Protein AF-A0A504KSY9-F1 (afdb_monomer)

Secondary structure (DSSP, 8-state):
-HHHHHHHHHHTT--S--HHHHHHHHHTHHHHHHHHHHHTT-TT--HHHHHHHHHHHHHHHHSS-GGGGG------------

Sequence (82 aa):
MASAFAALRTRLGWNADSEARSEVISHFGPVALAMFRDSSGDQSANTHAALADFEHWYSETRGSPFWTLFDQQMPDTPVVDF

Radius of gyration: 16.21 Å; Cα contacts (8 Å, |Δi|>4): 44; chains: 1; bounding box: 59×21×32 Å

Mean predicted aligned error: 8.6 Å

Structure (mmCIF, N/CA/C/O backbone):
data_AF-A0A504KSY9-F1
#
_entry.id   AF-A0A504KSY9-F1
#
loop_
_atom_site.group_PDB
_atom_site.id
_atom_site.type_symbol
_atom_site.label_atom_id
_atom_site.label_alt_id
_atom_site.label_comp_id
_atom_site.label_asym_id
_atom_site.label_entity_id
_atom_site.label_seq_id
_atom_site.pdbx_PDB_ins_code
_atom_site.Cartn_x
_atom_site.Cartn_y
_atom_site.Cartn_z
_atom_site.occupancy
_atom_site.B_iso_or_equiv
_atom_site.auth_seq_id
_atom_site.auth_comp_id
_atom_site.auth_asym_id
_atom_site.auth_atom_id
_atom_site.pdbx_PDB_model_num
ATOM 1 N N . MET A 1 1 ? 6.553 10.729 -7.556 1.00 55.59 1 MET A N 1
ATOM 2 C CA . MET A 1 1 ? 6.043 9.797 -6.523 1.00 55.59 1 MET A CA 1
ATOM 3 C C . MET A 1 1 ? 4.752 10.257 -5.841 1.00 55.59 1 MET A C 1
ATOM 5 O O . MET A 1 1 ? 3.964 9.394 -5.483 1.00 55.59 1 MET A O 1
ATOM 9 N N . ALA A 1 2 ? 4.458 11.563 -5.728 1.00 62.94 2 ALA A N 1
ATOM 10 C CA . ALA A 1 2 ? 3.196 12.047 -5.137 1.00 62.94 2 ALA A CA 1
ATOM 11 C C . ALA A 1 2 ? 1.920 11.459 -5.787 1.00 62.94 2 ALA A C 1
ATOM 13 O O . ALA A 1 2 ? 0.975 11.116 -5.082 1.00 62.94 2 ALA A O 1
ATOM 14 N N . SER A 1 3 ? 1.914 11.263 -7.110 1.00 70.75 3 SER A N 1
ATOM 15 C CA . SER A 1 3 ? 0.755 10.740 -7.849 1.00 70.75 3 SER A CA 1
ATOM 16 C C . SER A 1 3 ? 0.428 9.274 -7.530 1.00 70.75 3 SER A C 1
ATOM 18 O O . SER A 1 3 ? -0.743 8.913 -7.460 1.00 70.75 3 SER A O 1
ATOM 20 N N . ALA A 1 4 ? 1.443 8.435 -7.287 1.00 71.12 4 ALA A N 1
ATOM 21 C CA . ALA A 1 4 ? 1.246 7.024 -6.938 1.00 71.12 4 ALA A CA 1
ATOM 22 C C . ALA A 1 4 ? 0.611 6.878 -5.546 1.00 71.12 4 ALA A C 1
ATOM 24 O O . ALA A 1 4 ? -0.341 6.123 -5.363 1.00 71.12 4 ALA A O 1
ATOM 25 N N . PHE A 1 5 ? 1.071 7.676 -4.580 1.00 73.81 5 PHE A N 1
ATOM 26 C CA . PHE A 1 5 ? 0.495 7.703 -3.236 1.00 73.81 5 PHE A CA 1
ATOM 27 C C . PHE A 1 5 ? -0.921 8.288 -3.205 1.00 73.81 5 PHE A C 1
ATOM 29 O O . PHE A 1 5 ? -1.762 7.813 -2.445 1.00 73.81 5 PHE A O 1
ATOM 36 N N . ALA A 1 6 ? -1.212 9.290 -4.039 1.00 76.94 6 ALA A N 1
ATOM 37 C CA . ALA A 1 6 ? -2.564 9.828 -4.185 1.00 76.94 6 ALA A CA 1
ATOM 38 C C . ALA A 1 6 ? -3.539 8.785 -4.765 1.00 76.94 6 ALA A C 1
ATOM 40 O O . ALA A 1 6 ? -4.651 8.626 -4.257 1.00 76.94 6 ALA A O 1
ATOM 41 N N . ALA A 1 7 ? -3.105 8.025 -5.777 1.00 77.06 7 ALA A N 1
ATOM 42 C CA . ALA A 1 7 ? -3.898 6.939 -6.350 1.00 77.06 7 ALA A CA 1
ATOM 43 C C . ALA A 1 7 ? -4.173 5.822 -5.327 1.00 77.06 7 ALA A C 1
ATOM 45 O O . ALA A 1 7 ? -5.303 5.340 -5.239 1.00 77.06 7 ALA A O 1
ATOM 46 N N . LEU A 1 8 ? -3.176 5.456 -4.510 1.00 79.12 8 LEU A N 1
ATOM 47 C CA . LEU A 1 8 ? -3.334 4.452 -3.454 1.00 79.12 8 LEU A CA 1
ATOM 48 C C . LEU A 1 8 ? -4.323 4.904 -2.369 1.00 79.12 8 LEU A C 1
ATOM 50 O O . LEU A 1 8 ? -5.244 4.158 -2.048 1.00 79.12 8 LEU A O 1
ATOM 54 N N . ARG A 1 9 ? -4.201 6.142 -1.861 1.00 79.25 9 ARG A N 1
ATOM 55 C CA . ARG A 1 9 ? -5.166 6.715 -0.899 1.00 79.25 9 ARG A CA 1
ATOM 56 C C . ARG A 1 9 ? -6.594 6.671 -1.428 1.00 79.25 9 ARG A C 1
ATOM 58 O O . ARG A 1 9 ? -7.500 6.260 -0.709 1.00 79.25 9 ARG A O 1
ATOM 65 N N . THR A 1 10 ? -6.768 7.060 -2.691 1.00 80.06 10 THR A N 1
ATOM 66 C CA . THR A 1 10 ? -8.077 7.086 -3.354 1.00 80.06 10 THR A CA 1
ATOM 67 C C . THR A 1 10 ? -8.684 5.687 -3.423 1.00 80.06 10 THR A C 1
ATOM 69 O O . THR A 1 10 ? -9.843 5.511 -3.061 1.00 80.06 10 THR A O 1
ATOM 72 N N . ARG A 1 11 ? -7.903 4.671 -3.824 1.00 78.06 11 ARG A N 1
ATOM 73 C CA . ARG A 1 11 ? -8.388 3.281 -3.884 1.00 78.06 11 ARG A CA 1
ATOM 74 C C . ARG A 1 11 ? -8.764 2.711 -2.520 1.00 78.06 11 ARG A C 1
ATOM 76 O O . ARG A 1 11 ? -9.709 1.940 -2.438 1.00 78.06 11 ARG A O 1
ATOM 83 N N . LEU A 1 12 ? -8.047 3.097 -1.469 1.00 78.38 12 LEU A N 1
ATOM 84 C CA . LEU A 1 12 ? -8.313 2.644 -0.102 1.00 78.38 12 LEU A CA 1
ATOM 85 C C . LEU A 1 12 ? -9.428 3.447 0.596 1.00 78.38 12 LEU A C 1
ATOM 87 O O . LEU A 1 12 ? -9.753 3.171 1.749 1.00 78.38 12 LEU A O 1
ATOM 91 N N . GLY A 1 13 ? -9.999 4.468 -0.057 1.00 78.12 13 GLY A N 1
ATOM 92 C CA . GLY A 1 13 ? -10.984 5.366 0.559 1.00 78.12 13 GLY A CA 1
ATOM 93 C C . GLY A 1 13 ? -10.410 6.216 1.701 1.00 78.12 13 GLY A C 1
ATOM 94 O O . GLY A 1 13 ? -11.146 6.726 2.548 1.00 78.12 13 GLY A O 1
ATOM 95 N N . TRP A 1 14 ? -9.085 6.367 1.764 1.00 81.75 14 TRP A N 1
ATOM 96 C CA . TRP A 1 14 ? -8.380 7.075 2.831 1.00 81.75 14 TRP A CA 1
ATOM 97 C C . TRP A 1 14 ? -8.324 8.577 2.542 1.00 81.75 14 TRP A C 1
ATOM 99 O O . TRP A 1 14 ? -7.279 9.126 2.202 1.00 81.75 14 TRP A O 1
ATOM 109 N N . ASN A 1 15 ? -9.475 9.237 2.689 1.00 69.25 15 ASN A N 1
ATOM 110 C CA . ASN A 1 15 ? -9.637 10.674 2.426 1.00 69.25 15 ASN A CA 1
ATOM 111 C C . ASN A 1 15 ? -9.199 11.579 3.592 1.00 69.25 15 ASN A C 1
ATOM 113 O O . ASN A 1 15 ? -9.070 12.785 3.409 1.00 69.25 15 ASN A O 1
ATOM 117 N N . ALA A 1 16 ? -8.984 11.012 4.783 1.00 68.44 16 ALA A N 1
ATOM 118 C CA . ALA A 1 16 ? -8.507 11.734 5.961 1.00 68.44 16 ALA A CA 1
ATOM 119 C C . ALA A 1 16 ? -7.139 11.204 6.398 1.00 68.44 16 ALA A C 1
ATOM 121 O O . ALA A 1 16 ? -6.951 9.982 6.507 1.00 68.44 16 ALA A O 1
ATOM 122 N N . ASP A 1 17 ? -6.215 12.123 6.680 1.00 64.94 17 ASP A N 1
ATOM 123 C CA . ASP A 1 17 ? -4.889 11.794 7.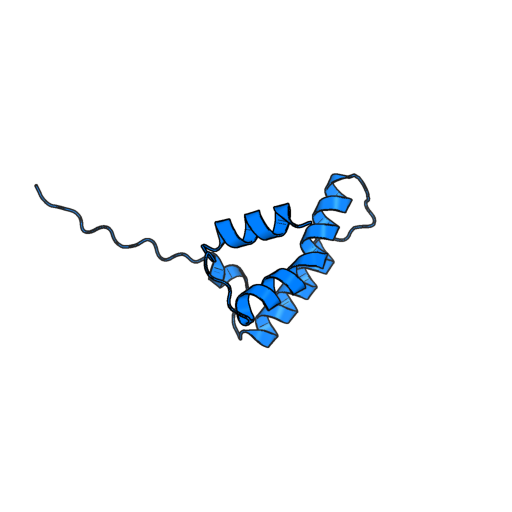187 1.00 64.94 17 ASP A CA 1
ATOM 124 C C . ASP A 1 17 ? -4.990 11.213 8.602 1.00 64.94 17 ASP A C 1
ATOM 126 O O . ASP A 1 17 ? -5.564 11.795 9.520 1.00 64.94 17 ASP A O 1
ATOM 130 N N . SER A 1 18 ? -4.429 10.019 8.759 1.00 81.00 18 SER A N 1
ATOM 131 C CA . SER A 1 18 ? -4.187 9.361 10.039 1.00 81.00 18 SER A CA 1
ATOM 132 C C . SER A 1 18 ? -2.721 8.967 10.046 1.00 81.00 18 SER A C 1
ATOM 134 O O . SER A 1 18 ? -2.203 8.527 9.018 1.00 81.00 18 SER A O 1
ATOM 136 N N . GLU A 1 19 ? -2.056 9.099 11.189 1.00 81.94 19 GLU A N 1
ATOM 137 C CA . GLU A 1 19 ? -0.644 8.738 11.342 1.00 81.94 19 GLU A CA 1
ATOM 138 C C . GLU A 1 19 ? -0.378 7.296 10.881 1.00 81.94 19 GLU A C 1
ATOM 140 O O . GLU A 1 19 ? 0.509 7.056 10.064 1.00 81.94 19 GLU A O 1
ATOM 145 N N . ALA A 1 20 ? -1.265 6.366 11.250 1.00 83.00 20 ALA A N 1
ATOM 146 C CA . ALA A 1 20 ? -1.211 4.970 10.826 1.00 83.00 20 ALA A CA 1
ATOM 147 C C . ALA A 1 20 ? -1.344 4.780 9.300 1.00 83.00 20 ALA A C 1
ATOM 149 O O . ALA A 1 20 ? -0.748 3.864 8.731 1.00 83.00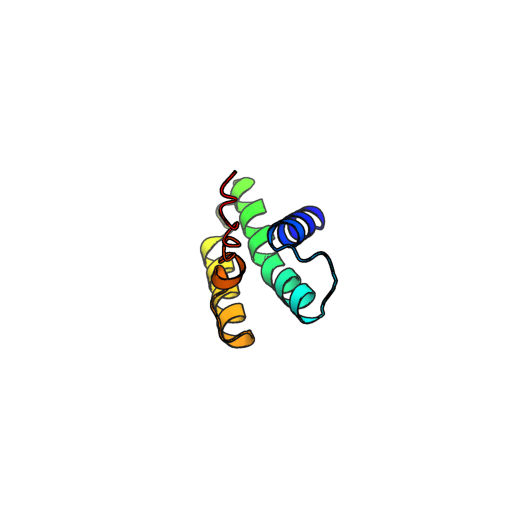 20 ALA A O 1
ATOM 150 N N . ARG A 1 21 ? -2.122 5.634 8.622 1.00 82.88 21 ARG A N 1
ATOM 151 C CA . ARG A 1 21 ? -2.308 5.592 7.158 1.00 82.88 21 ARG A CA 1
ATOM 152 C C . ARG A 1 21 ? -1.105 6.183 6.431 1.00 82.88 21 ARG A C 1
ATOM 154 O O . ARG A 1 21 ? -0.665 5.633 5.425 1.00 82.88 21 ARG A O 1
ATOM 161 N N . SER A 1 22 ? -0.559 7.280 6.949 1.00 85.12 22 SER A N 1
ATOM 162 C CA . SER A 1 22 ? 0.655 7.910 6.423 1.00 85.12 22 SER A CA 1
ATOM 163 C C . SER A 1 22 ? 1.867 6.990 6.541 1.00 85.12 22 SER A C 1
ATOM 165 O O . SER A 1 22 ? 2.655 6.900 5.602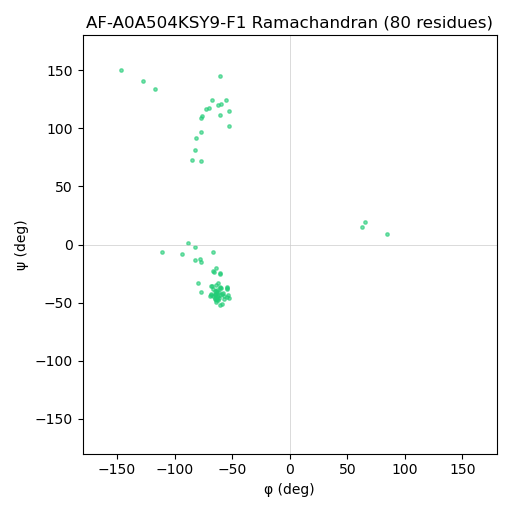 1.00 85.12 22 SER A O 1
ATOM 167 N N . GLU A 1 23 ? 1.970 6.253 7.646 1.00 88.94 23 GLU A N 1
ATOM 168 C CA . GLU A 1 23 ? 2.990 5.227 7.857 1.00 88.94 23 GLU A CA 1
ATOM 169 C C . GLU A 1 23 ? 2.914 4.130 6.783 1.00 88.94 23 GLU A C 1
ATOM 171 O O . GLU A 1 23 ? 3.900 3.876 6.093 1.00 88.94 23 GLU A O 1
ATOM 176 N N . VAL A 1 24 ? 1.727 3.557 6.543 1.00 88.50 24 VAL A N 1
ATOM 177 C CA . VAL A 1 24 ? 1.529 2.525 5.505 1.00 88.50 24 VAL A CA 1
ATOM 178 C C . VAL A 1 24 ? 1.911 3.037 4.117 1.00 88.50 24 VAL A C 1
ATOM 180 O O . VAL A 1 24 ? 2.585 2.341 3.362 1.00 88.50 24 VAL A O 1
ATOM 183 N N . ILE A 1 25 ? 1.534 4.270 3.780 1.00 86.94 25 ILE A N 1
ATOM 184 C CA . ILE A 1 25 ? 1.866 4.874 2.483 1.00 86.94 25 ILE A CA 1
ATOM 185 C C . ILE A 1 25 ? 3.374 5.100 2.341 1.00 86.94 25 ILE A C 1
ATOM 187 O O . ILE A 1 25 ? 3.921 4.881 1.261 1.00 86.94 25 ILE A O 1
ATOM 191 N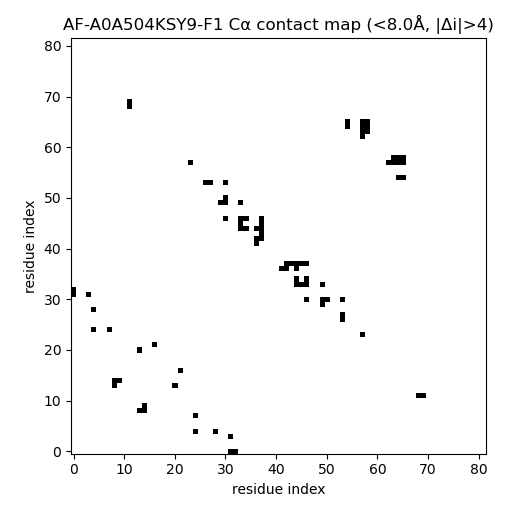 N . SER A 1 26 ? 4.046 5.511 3.419 1.00 89.19 26 SER A N 1
ATOM 192 C CA . SER A 1 26 ? 5.501 5.674 3.444 1.00 89.19 26 SER A CA 1
ATOM 193 C C . SER A 1 26 ? 6.207 4.339 3.194 1.00 89.19 26 SER A C 1
ATOM 195 O O . SER A 1 26 ? 7.052 4.239 2.301 1.00 89.19 26 SER A O 1
ATOM 197 N N . HIS A 1 27 ? 5.783 3.287 3.899 1.00 89.94 27 HIS A N 1
ATOM 198 C CA . HIS A 1 27 ? 6.313 1.932 3.738 1.00 89.94 27 HIS A CA 1
ATOM 199 C C . HIS A 1 27 ? 5.983 1.302 2.377 1.00 89.94 27 HIS A C 1
ATOM 201 O O . HIS A 1 27 ? 6.723 0.440 1.916 1.00 89.94 27 HIS A O 1
ATOM 207 N N . PHE A 1 28 ? 4.938 1.765 1.685 1.00 89.25 28 PHE A N 1
ATOM 208 C CA . PHE A 1 28 ? 4.626 1.337 0.316 1.00 89.25 28 PHE A CA 1
ATOM 209 C C . PHE A 1 28 ? 5.508 2.010 -0.757 1.00 89.25 28 PHE A C 1
ATOM 211 O O . PHE A 1 28 ? 5.535 1.591 -1.916 1.00 89.25 28 PHE A O 1
ATOM 218 N N . GLY A 1 29 ? 6.259 3.061 -0.409 1.00 89.19 29 GLY A N 1
ATOM 219 C CA . GLY A 1 29 ? 7.127 3.795 -1.337 1.00 89.19 29 GLY A CA 1
ATOM 220 C C . GLY A 1 29 ? 8.130 2.940 -2.127 1.00 89.19 29 GLY A C 1
ATOM 221 O O . GLY A 1 29 ? 8.215 3.115 -3.346 1.00 89.19 29 GLY A O 1
ATOM 222 N N . PRO A 1 30 ? 8.861 2.006 -1.493 1.00 89.94 30 PRO A N 1
ATOM 223 C CA . PRO A 1 30 ? 9.768 1.089 -2.182 1.00 89.94 30 PRO A CA 1
ATOM 224 C C . PRO A 1 30 ? 9.072 0.209 -3.228 1.00 89.94 30 PRO A C 1
ATOM 226 O O . PRO A 1 30 ? 9.621 0.019 -4.312 1.00 89.94 30 PRO A O 1
ATOM 229 N N . VAL A 1 31 ? 7.845 -0.251 -2.954 1.00 90.69 31 VAL A N 1
ATOM 230 C CA . VAL A 1 31 ? 7.037 -1.038 -3.902 1.00 90.69 31 VAL A CA 1
ATOM 231 C C . VAL A 1 31 ? 6.694 -0.196 -5.128 1.00 90.69 31 VAL A C 1
ATOM 233 O O . VAL A 1 31 ? 6.958 -0.602 -6.258 1.00 90.69 31 VAL A O 1
ATOM 236 N N . ALA A 1 32 ? 6.182 1.021 -4.918 1.00 88.12 32 ALA A N 1
ATOM 237 C CA . ALA A 1 32 ? 5.855 1.939 -6.008 1.00 88.12 32 ALA A CA 1
ATOM 238 C C . ALA A 1 32 ? 7.085 2.300 -6.864 1.00 88.12 32 ALA A C 1
ATOM 240 O O . ALA A 1 32 ? 6.982 2.429 -8.085 1.00 88.12 32 ALA A O 1
ATOM 241 N N . LEU A 1 33 ? 8.258 2.444 -6.238 1.00 87.25 33 LEU A N 1
ATOM 242 C CA . LEU A 1 33 ? 9.517 2.682 -6.941 1.00 87.25 33 LEU A CA 1
ATOM 243 C C . LEU A 1 33 ? 9.963 1.463 -7.758 1.00 87.25 33 LEU A C 1
ATOM 245 O O . LEU A 1 33 ? 10.391 1.638 -8.899 1.00 87.25 33 LEU A O 1
ATOM 249 N N . ALA A 1 34 ? 9.857 0.255 -7.201 1.00 88.62 34 ALA A N 1
ATOM 250 C CA . ALA A 1 34 ? 10.202 -0.977 -7.901 1.00 88.62 34 ALA A CA 1
ATOM 251 C C . ALA A 1 34 ? 9.295 -1.197 -9.122 1.00 88.62 34 ALA A C 1
ATOM 253 O O . ALA A 1 34 ? 9.810 -1.376 -10.221 1.00 88.62 34 ALA A O 1
ATOM 254 N N . MET A 1 35 ? 7.975 -1.029 -8.970 1.00 87.00 35 MET A N 1
ATOM 255 C CA . MET A 1 35 ? 7.014 -1.107 -10.081 1.00 87.00 35 MET A CA 1
ATOM 256 C C . MET A 1 35 ? 7.326 -0.096 -11.191 1.00 87.00 35 MET A C 1
ATOM 258 O O . MET A 1 35 ? 7.252 -0.415 -12.375 1.00 87.00 35 MET A O 1
ATOM 262 N N . PHE A 1 36 ? 7.690 1.136 -10.821 1.00 86.00 36 PHE A N 1
ATOM 263 C CA . PHE A 1 36 ? 8.044 2.163 -11.798 1.00 86.00 36 PHE A CA 1
ATOM 264 C C . PHE A 1 36 ? 9.315 1.802 -12.581 1.00 86.00 36 PHE A C 1
ATOM 266 O O . PHE A 1 36 ? 9.354 1.951 -13.804 1.00 86.00 36 PHE A O 1
ATOM 273 N N . ARG A 1 37 ? 10.349 1.304 -11.896 1.00 86.00 37 ARG A N 1
ATOM 274 C CA . ARG A 1 37 ? 11.602 0.875 -12.533 1.00 86.00 37 ARG A CA 1
ATOM 275 C C . ARG A 1 37 ? 11.403 -0.344 -13.433 1.00 86.00 37 ARG A C 1
ATOM 277 O O . ARG A 1 37 ? 11.849 -0.311 -14.576 1.00 86.00 37 ARG A O 1
ATOM 284 N N . ASP A 1 38 ? 10.649 -1.335 -12.968 1.00 85.19 38 ASP A N 1
ATOM 285 C CA . ASP A 1 38 ? 10.269 -2.515 -13.750 1.00 85.19 38 ASP A CA 1
ATOM 286 C C . ASP A 1 38 ? 9.536 -2.108 -15.043 1.00 85.19 38 ASP A C 1
ATOM 288 O O . ASP A 1 38 ? 9.943 -2.480 -16.143 1.00 85.19 38 ASP A O 1
ATOM 292 N N . SER A 1 39 ? 8.561 -1.191 -14.948 1.00 82.38 39 SER A N 1
ATOM 293 C CA . SER A 1 39 ? 7.859 -0.642 -16.123 1.00 82.38 39 SER A CA 1
ATOM 294 C C . SER A 1 39 ? 8.750 0.167 -17.078 1.00 82.38 39 SER A C 1
ATOM 296 O O . SER A 1 39 ? 8.410 0.339 -18.248 1.00 82.38 39 SER A O 1
ATOM 298 N N . SER A 1 40 ? 9.899 0.648 -16.596 1.00 84.38 40 SER A N 1
ATOM 299 C CA . SER A 1 40 ? 10.896 1.374 -17.391 1.00 84.38 40 SER A CA 1
ATOM 300 C C . SER A 1 40 ? 11.913 0.437 -18.063 1.00 84.38 40 SER A C 1
ATOM 302 O O . SER A 1 40 ? 12.828 0.915 -18.731 1.00 84.38 40 SER A O 1
ATOM 304 N N . GLY A 1 41 ? 11.772 -0.885 -17.894 1.00 78.00 41 GLY A N 1
ATOM 305 C CA . GLY A 1 41 ? 12.682 -1.898 -18.436 1.00 78.00 41 GLY A CA 1
ATOM 306 C C . GLY A 1 41 ? 13.915 -2.171 -17.569 1.00 78.00 41 GLY A C 1
ATOM 307 O O . GLY A 1 41 ? 14.823 -2.882 -18.004 1.00 78.00 41 G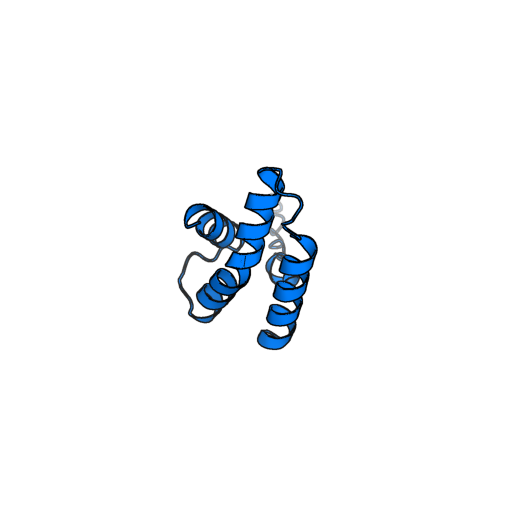LY A O 1
ATOM 308 N N . ASP A 1 42 ? 13.966 -1.628 -16.349 1.00 78.88 42 ASP A N 1
ATOM 309 C CA . ASP A 1 42 ? 15.024 -1.918 -15.384 1.00 78.88 42 ASP A CA 1
ATOM 310 C C . ASP A 1 42 ? 14.737 -3.244 -14.665 1.00 78.88 42 ASP A C 1
ATOM 312 O O . ASP A 1 42 ? 14.086 -3.292 -13.622 1.00 78.88 42 ASP A O 1
ATOM 316 N N . GLN A 1 43 ? 15.267 -4.332 -15.227 1.00 67.25 43 GLN A N 1
ATOM 317 C CA . GLN A 1 43 ? 15.124 -5.694 -14.697 1.00 67.25 43 GLN A CA 1
ATOM 318 C C . GLN A 1 43 ? 15.828 -5.918 -13.345 1.00 67.25 43 GLN A C 1
ATOM 320 O O . GLN A 1 43 ? 15.693 -6.989 -12.757 1.00 67.25 43 GLN A O 1
ATOM 325 N N . SER A 1 44 ? 16.590 -4.939 -12.837 1.00 71.62 44 SER A N 1
ATOM 326 C CA . SER A 1 44 ? 17.147 -5.008 -11.480 1.00 71.62 44 SER A CA 1
ATOM 327 C C . SER A 1 44 ? 16.106 -4.691 -10.400 1.00 71.62 44 SER A C 1
ATOM 329 O O . SER A 1 44 ? 16.312 -4.999 -9.222 1.00 71.62 44 SER A O 1
ATOM 331 N N . ALA A 1 45 ? 14.970 -4.104 -10.784 1.00 73.38 45 ALA A N 1
ATOM 332 C CA . ALA A 1 45 ? 13.883 -3.791 -9.877 1.00 73.38 45 ALA A CA 1
ATOM 333 C C . ALA A 1 45 ? 13.079 -5.048 -9.532 1.00 73.38 45 ALA A C 1
ATOM 335 O O . ALA A 1 45 ? 12.167 -5.458 -10.243 1.00 73.38 45 ALA A O 1
ATOM 336 N N . ASN A 1 46 ? 13.397 -5.657 -8.391 1.00 85.00 46 ASN A N 1
ATOM 337 C CA . ASN A 1 46 ? 12.644 -6.803 -7.902 1.00 85.00 46 ASN A CA 1
ATOM 338 C C . ASN A 1 46 ? 11.369 -6.352 -7.171 1.00 85.00 46 ASN A C 1
ATOM 340 O O . ASN A 1 46 ? 11.322 -6.279 -5.942 1.00 85.00 46 ASN A O 1
ATOM 344 N N . THR A 1 47 ? 10.329 -6.043 -7.948 1.00 86.38 47 THR A N 1
ATOM 345 C CA . THR A 1 47 ? 9.004 -5.659 -7.434 1.00 86.38 47 THR A CA 1
ATOM 346 C C . THR A 1 47 ? 8.431 -6.703 -6.477 1.00 86.38 47 THR A C 1
ATOM 348 O O . THR A 1 47 ? 7.857 -6.336 -5.456 1.00 86.38 47 THR A O 1
ATOM 351 N N . HIS A 1 48 ? 8.629 -7.994 -6.760 1.00 87.44 48 HIS A N 1
ATOM 352 C CA . HIS A 1 48 ? 8.130 -9.075 -5.908 1.00 87.44 48 HIS A CA 1
ATOM 353 C C . HIS A 1 48 ? 8.794 -9.082 -4.529 1.00 87.44 48 HIS A C 1
ATOM 355 O O . HIS A 1 48 ? 8.100 -9.230 -3.530 1.00 87.44 48 HIS A O 1
ATOM 361 N N . ALA A 1 49 ? 10.114 -8.879 -4.463 1.00 89.94 49 ALA A N 1
ATOM 362 C CA . ALA A 1 49 ? 10.820 -8.790 -3.185 1.00 89.94 49 ALA A CA 1
ATOM 363 C C . ALA A 1 49 ? 10.367 -7.567 -2.375 1.00 89.94 49 ALA A C 1
ATOM 365 O O . ALA A 1 49 ? 10.011 -7.703 -1.210 1.00 89.94 49 ALA A O 1
ATOM 366 N N . ALA A 1 50 ? 10.284 -6.393 -3.013 1.00 90.69 50 ALA A N 1
ATOM 367 C CA . ALA A 1 50 ? 9.816 -5.177 -2.348 1.00 90.69 50 ALA A CA 1
ATOM 368 C C . ALA A 1 50 ? 8.378 -5.317 -1.816 1.00 90.69 50 ALA A C 1
ATOM 370 O O . ALA A 1 50 ? 8.063 -4.801 -0.744 1.00 90.69 50 ALA A O 1
ATOM 371 N N . LEU A 1 51 ? 7.506 -6.006 -2.560 1.00 90.75 51 LEU A N 1
ATOM 372 C CA . LEU A 1 51 ? 6.134 -6.276 -2.136 1.00 90.75 51 LEU A CA 1
ATOM 373 C C . LEU A 1 51 ? 6.086 -7.256 -0.956 1.00 90.75 51 LEU A C 1
ATOM 375 O O . LEU A 1 51 ? 5.364 -6.995 0.002 1.00 90.75 51 LEU A O 1
ATOM 379 N N . ALA A 1 52 ? 6.873 -8.334 -0.991 1.00 92.25 52 ALA A N 1
ATOM 380 C CA . ALA A 1 52 ? 6.941 -9.306 0.100 1.00 92.25 52 ALA A CA 1
ATOM 381 C C . ALA A 1 52 ? 7.421 -8.666 1.414 1.00 92.25 52 ALA A C 1
ATOM 383 O O . ALA A 1 52 ? 6.809 -8.881 2.460 1.00 92.25 52 ALA A O 1
ATOM 384 N N . ASP A 1 53 ? 8.455 -7.821 1.353 1.00 93.38 53 ASP A N 1
ATOM 385 C CA . ASP A 1 53 ? 8.965 -7.092 2.521 1.00 93.38 53 ASP A CA 1
ATOM 386 C C . ASP A 1 53 ? 7.899 -6.154 3.113 1.00 93.38 53 ASP A C 1
ATOM 388 O O . ASP A 1 53 ? 7.731 -6.064 4.332 1.00 93.38 53 ASP A O 1
ATOM 392 N N . PHE A 1 54 ? 7.141 -5.472 2.249 1.00 93.81 54 PHE A N 1
ATOM 393 C CA . PHE A 1 54 ? 6.044 -4.604 2.668 1.00 93.81 54 PHE A CA 1
ATOM 394 C C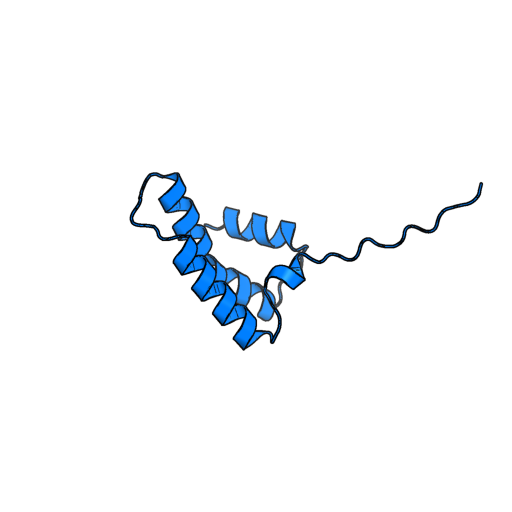 . PHE A 1 54 ? 4.903 -5.387 3.333 1.00 93.81 54 PHE A C 1
ATOM 396 O O . PHE A 1 54 ? 4.409 -4.974 4.383 1.00 93.81 54 PHE A O 1
ATOM 403 N N . GLU A 1 55 ? 4.480 -6.507 2.744 1.00 93.06 55 GLU A N 1
ATOM 404 C CA . GLU A 1 55 ? 3.406 -7.339 3.297 1.00 93.06 55 GLU A CA 1
ATOM 405 C C . GLU A 1 55 ? 3.792 -7.942 4.653 1.00 93.06 55 GLU A C 1
ATOM 407 O O . GLU A 1 55 ? 2.970 -7.946 5.574 1.00 93.06 55 GLU A O 1
ATOM 412 N N . HIS A 1 56 ? 5.046 -8.384 4.799 1.00 94.50 56 HIS A N 1
ATOM 413 C CA . HIS A 1 56 ? 5.583 -8.883 6.066 1.00 94.50 56 HIS A CA 1
ATOM 414 C C . HIS A 1 56 ? 5.531 -7.802 7.148 1.00 94.50 56 HIS A C 1
ATOM 416 O O . HIS A 1 56 ? 4.931 -8.009 8.204 1.00 94.50 56 HIS A O 1
ATOM 422 N N . TRP A 1 57 ? 6.070 -6.613 6.852 1.00 94.31 57 TRP A N 1
ATOM 423 C CA . TRP A 1 57 ? 6.021 -5.466 7.762 1.00 94.31 57 TRP A CA 1
ATOM 424 C C . TRP A 1 57 ? 4.584 -5.092 8.155 1.00 94.31 57 TRP A C 1
ATOM 426 O O . TRP A 1 57 ? 4.301 -4.845 9.333 1.00 94.31 57 TRP A O 1
ATOM 436 N N . TYR A 1 58 ? 3.664 -5.057 7.186 1.00 92.56 58 TYR A N 1
ATOM 437 C CA . TYR A 1 58 ? 2.268 -4.706 7.438 1.00 92.56 58 TYR A CA 1
ATOM 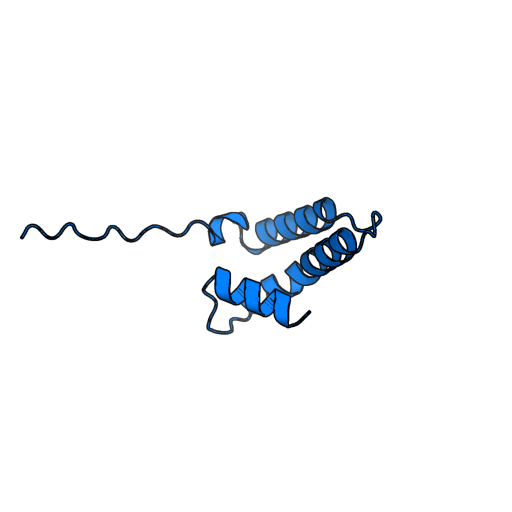438 C C . TYR A 1 58 ? 1.611 -5.722 8.378 1.00 92.56 58 TYR A C 1
ATOM 440 O O . TYR A 1 58 ? 0.947 -5.331 9.341 1.00 92.56 58 TYR A O 1
ATOM 448 N N . SER A 1 59 ? 1.836 -7.017 8.135 1.00 93.00 59 SER A N 1
ATOM 449 C CA . SER A 1 59 ? 1.300 -8.097 8.965 1.00 93.00 59 SER A CA 1
ATOM 450 C C . SER A 1 59 ? 1.827 -8.036 10.398 1.00 93.00 59 SER A C 1
ATOM 452 O O . SER A 1 59 ? 1.042 -8.161 11.336 1.00 93.00 59 S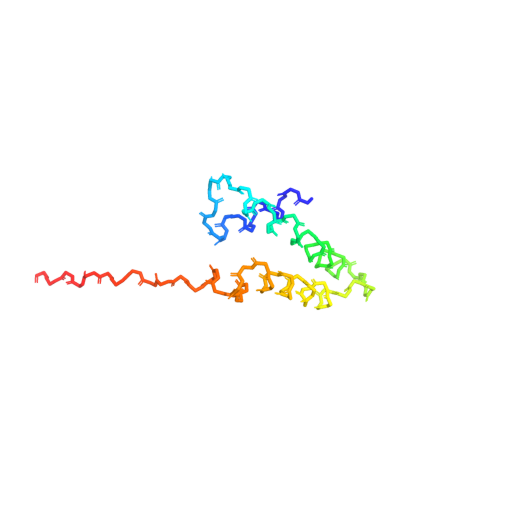ER A O 1
ATOM 454 N N . GLU A 1 60 ? 3.126 -7.805 10.593 1.00 93.69 60 GLU A N 1
ATOM 455 C CA . GLU A 1 60 ? 3.711 -7.667 11.934 1.00 93.69 60 GLU A CA 1
ATOM 456 C C . GLU A 1 60 ? 3.185 -6.429 12.673 1.00 93.69 60 GLU A C 1
ATOM 458 O O . GLU A 1 60 ? 2.876 -6.495 13.861 1.00 93.69 60 GLU A O 1
ATOM 463 N N . THR A 1 61 ? 3.026 -5.307 11.966 1.00 91.00 61 THR A N 1
ATOM 464 C CA . THR A 1 61 ? 2.638 -4.021 12.568 1.00 91.00 61 THR A CA 1
ATOM 465 C C . THR A 1 61 ? 1.136 -3.924 12.850 1.00 91.00 61 THR A C 1
ATOM 467 O O . THR A 1 61 ? 0.715 -3.257 13.798 1.00 91.00 61 THR A O 1
ATOM 470 N N . ARG A 1 62 ? 0.296 -4.544 12.012 1.00 87.19 62 ARG A N 1
ATOM 471 C CA . ARG A 1 62 ? -1.174 -4.429 12.072 1.00 87.19 62 ARG A CA 1
ATOM 472 C C . ARG A 1 62 ? -1.875 -5.715 12.503 1.00 87.19 62 ARG A C 1
ATOM 474 O O . ARG A 1 62 ? -3.093 -5.693 12.670 1.00 87.19 62 ARG A O 1
ATOM 481 N N . GLY A 1 63 ? -1.151 -6.825 12.653 1.00 88.25 63 GLY A N 1
ATOM 482 C CA . GLY A 1 63 ? -1.714 -8.125 13.033 1.00 88.25 63 GLY A CA 1
ATOM 483 C C . GLY A 1 63 ? -2.706 -8.698 12.015 1.00 88.25 63 GLY A C 1
ATOM 484 O O . GLY A 1 63 ? -3.486 -9.585 12.352 1.00 88.25 63 GLY A O 1
ATOM 485 N N . SER A 1 64 ? -2.726 -8.165 10.792 1.00 88.00 64 SER A N 1
ATOM 486 C CA . SER A 1 64 ? -3.642 -8.562 9.723 1.00 88.00 64 SER A CA 1
ATOM 487 C C . SER A 1 64 ? -2.963 -8.442 8.357 1.00 88.00 64 SER A C 1
ATOM 489 O O . SER A 1 64 ? -2.099 -7.579 8.185 1.00 88.00 64 SER A O 1
ATOM 491 N N . PRO A 1 65 ? -3.339 -9.278 7.372 1.00 88.19 65 PRO A N 1
ATOM 492 C CA . PRO A 1 65 ? -2.819 -9.158 6.017 1.00 88.19 65 PRO A CA 1
ATOM 493 C C . PRO A 1 65 ? -3.166 -7.806 5.390 1.00 88.19 65 PRO A C 1
ATOM 495 O O . PRO A 1 65 ? -4.269 -7.288 5.570 1.00 88.19 65 PRO A O 1
ATOM 498 N N . PHE A 1 66 ? -2.259 -7.274 4.569 1.00 87.19 66 PHE A N 1
ATOM 499 C CA . PHE A 1 66 ? -2.513 -6.062 3.782 1.00 87.19 66 PHE A CA 1
ATOM 500 C C . PHE A 1 66 ? -3.780 -6.184 2.920 1.00 87.19 66 PHE A C 1
ATOM 502 O O . PHE A 1 66 ? -4.552 -5.232 2.801 1.00 87.19 66 PHE A O 1
ATOM 509 N N . TRP A 1 67 ? -4.039 -7.381 2.385 1.00 86.00 67 TRP A N 1
ATOM 510 C CA . TRP A 1 67 ? -5.182 -7.678 1.522 1.00 86.00 67 TRP A CA 1
ATOM 511 C C . TRP A 1 67 ? -6.547 -7.451 2.178 1.00 86.00 67 TRP A C 1
ATOM 513 O O . TRP A 1 67 ? -7.497 -7.114 1.476 1.00 86.00 67 TRP A O 1
ATOM 523 N N . THR A 1 68 ? -6.639 -7.522 3.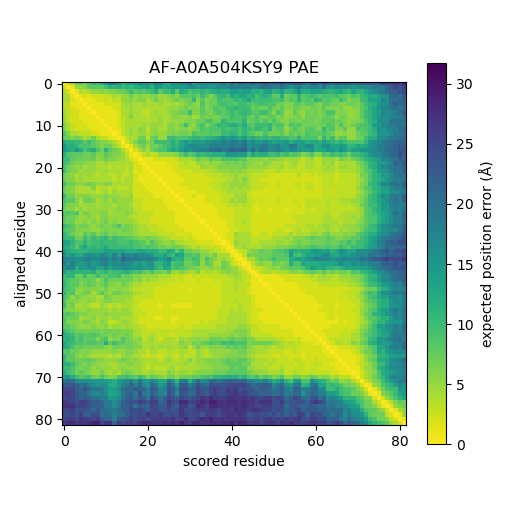510 1.00 85.31 68 THR A N 1
ATOM 524 C CA . THR A 1 68 ? -7.873 -7.224 4.253 1.00 85.31 68 THR A CA 1
ATOM 525 C C . THR A 1 68 ? -8.352 -5.786 4.027 1.00 85.31 68 THR A C 1
ATOM 527 O O . THR A 1 68 ? -9.541 -5.513 4.126 1.00 85.31 68 THR A O 1
ATOM 530 N N . LEU A 1 69 ? -7.465 -4.852 3.660 1.00 81.00 69 LEU A N 1
ATOM 531 C CA . LEU A 1 69 ? -7.865 -3.484 3.306 1.00 81.00 69 LEU A CA 1
ATOM 532 C C . LEU A 1 69 ? -8.712 -3.402 2.028 1.00 81.00 69 LEU A C 1
ATOM 534 O O . LEU A 1 69 ? -9.434 -2.424 1.837 1.00 81.00 69 LEU A O 1
ATOM 538 N N . PHE A 1 70 ? -8.598 -4.397 1.149 1.00 77.56 70 PHE A N 1
ATOM 539 C CA . PHE A 1 70 ? -9.366 -4.483 -0.093 1.00 77.56 70 PHE A CA 1
ATOM 540 C C . PHE A 1 70 ? -10.636 -5.313 0.064 1.00 77.56 70 PHE A C 1
ATOM 542 O O . PHE A 1 70 ? -11.461 -5.325 -0.849 1.00 77.56 70 PHE A O 1
ATOM 549 N N . ASP A 1 71 ? -10.805 -5.970 1.211 1.00 79.00 71 ASP A N 1
ATOM 550 C CA . ASP A 1 71 ? -12.011 -6.706 1.558 1.00 79.00 71 ASP A CA 1
ATOM 551 C C . ASP A 1 71 ? -13.104 -5.707 1.971 1.00 79.00 71 ASP A C 1
ATOM 553 O O . ASP A 1 71 ? -13.414 -5.492 3.143 1.00 79.00 71 ASP A O 1
ATOM 557 N N . GLN A 1 72 ? -13.631 -4.978 0.984 1.00 63.19 72 GLN A N 1
ATOM 558 C CA . GLN A 1 72 ? -14.799 -4.133 1.187 1.00 63.19 72 GLN A CA 1
ATOM 559 C C . GLN A 1 72 ? -16.034 -5.030 1.245 1.00 63.19 72 GLN A C 1
ATOM 561 O O . GLN A 1 72 ? -16.462 -5.566 0.223 1.00 63.19 72 GLN A O 1
ATOM 566 N N . GLN A 1 73 ? -16.640 -5.150 2.429 1.00 52.81 73 GLN A N 1
ATOM 567 C CA . GLN A 1 73 ? -17.998 -5.676 2.556 1.00 52.81 73 GLN A CA 1
ATOM 568 C C . GLN A 1 73 ? -18.913 -4.872 1.620 1.00 52.81 73 GLN A C 1
ATOM 570 O O . GLN A 1 73 ? -19.098 -3.667 1.819 1.00 52.81 73 GLN A O 1
ATOM 575 N N . MET A 1 74 ? -19.484 -5.522 0.599 1.00 55.47 74 MET A N 1
ATOM 576 C CA . MET A 1 74 ? -20.605 -4.945 -0.141 1.00 55.47 74 MET A CA 1
ATOM 577 C C . MET A 1 74 ? -21.694 -4.615 0.885 1.00 55.47 74 MET A C 1
ATOM 579 O O . MET A 1 74 ? -22.091 -5.509 1.636 1.00 55.47 74 MET A O 1
ATOM 583 N N . PRO A 1 75 ? -22.171 -3.362 0.970 1.00 56.28 75 PRO A N 1
ATOM 584 C CA . PRO A 1 75 ? -23.355 -3.089 1.757 1.00 56.28 75 PRO A CA 1
ATOM 585 C C . PRO A 1 75 ? -24.503 -3.880 1.128 1.00 56.28 75 PRO A C 1
ATOM 587 O O . PRO A 1 75 ? -24.807 -3.677 -0.052 1.00 56.28 75 PRO A O 1
ATOM 590 N N . ASP A 1 76 ? -25.105 -4.789 1.901 1.00 54.16 76 ASP A N 1
ATOM 591 C CA . ASP A 1 76 ? -26.368 -5.434 1.547 1.00 54.16 76 ASP A CA 1
ATOM 592 C C . ASP A 1 76 ? -27.358 -4.317 1.231 1.00 54.16 76 ASP A C 1
ATOM 594 O O . ASP A 1 76 ? -27.835 -3.603 2.116 1.00 54.16 76 ASP A O 1
ATOM 598 N N . THR A 1 77 ? -27.593 -4.079 -0.056 1.00 63.81 77 THR A N 1
ATOM 599 C CA . THR A 1 77 ? -28.568 -3.085 -0.478 1.00 63.81 77 THR A CA 1
ATOM 600 C C . THR A 1 77 ? -29.923 -3.709 -0.175 1.00 63.81 77 THR A C 1
ATOM 602 O O . THR A 1 77 ? -30.213 -4.774 -0.725 1.00 63.81 77 THR A O 1
ATOM 605 N N . PRO A 1 78 ? -30.739 -3.125 0.723 1.00 67.12 78 PRO A N 1
ATOM 606 C CA . PRO A 1 78 ? -32.043 -3.690 1.019 1.00 67.12 78 PRO A CA 1
ATOM 607 C C . PRO A 1 78 ? -32.846 -3.717 -0.281 1.00 67.12 78 PRO A C 1
ATOM 609 O O . PRO A 1 78 ? -33.028 -2.682 -0.924 1.00 67.12 78 PRO A O 1
ATOM 612 N N . VAL A 1 79 ? -33.272 -4.914 -0.691 1.00 69.38 79 VAL A N 1
ATOM 613 C CA . VAL A 1 79 ? -34.178 -5.093 -1.826 1.00 69.38 79 VAL A CA 1
ATOM 614 C C . VAL A 1 79 ? -35.458 -4.339 -1.476 1.00 69.38 79 VAL A C 1
ATOM 616 O O . VAL A 1 79 ? -36.151 -4.694 -0.526 1.00 69.38 79 VAL A O 1
ATOM 619 N N . VAL A 1 80 ? -35.727 -3.244 -2.185 1.00 75.56 80 VAL A N 1
ATOM 620 C CA . VAL A 1 80 ? -37.000 -2.530 -2.073 1.00 75.56 80 VAL A CA 1
ATOM 621 C C . VAL A 1 80 ? -38.024 -3.342 -2.857 1.00 75.56 80 VAL A C 1
ATOM 623 O O . VAL A 1 80 ? -37.959 -3.376 -4.085 1.00 75.56 80 VAL A O 1
ATOM 626 N N . ASP A 1 81 ? -38.946 -4.001 -2.156 1.00 68.94 81 ASP A N 1
ATOM 627 C CA . ASP A 1 81 ? -40.182 -4.484 -2.774 1.00 68.94 81 ASP A CA 1
ATOM 628 C C . ASP A 1 81 ? -41.053 -3.257 -3.100 1.00 68.94 81 ASP A C 1
ATOM 630 O O . ASP A 1 81 ? -41.406 -2.484 -2.203 1.00 68.94 81 ASP A O 1
ATOM 634 N N . PHE A 1 82 ? -41.324 -3.047 -4.393 1.00 73.19 82 PHE A N 1
ATOM 635 C CA . PHE A 1 82 ? -42.219 -2.008 -4.921 1.00 73.19 82 PHE A CA 1
ATOM 636 C C . PHE A 1 82 ? -43.653 -2.522 -5.061 1.00 73.19 82 PHE A C 1
ATOM 638 O O . PHE A 1 82 ? -43.821 -3.687 -5.491 1.00 73.19 82 PHE A O 1
#

pLDDT: mean 80.68, std 10.58, range [52.81, 94.5]

Solvent-accessible surface area (backbone atoms only — not comparable to full-atom values): 4991 Å² total; per-residue (Å²): 114,72,67,61,56,51,53,50,32,61,76,65,67,53,87,66,95,40,73,74,57,54,50,53,55,58,60,42,44,61,31,57,50,19,49,52,36,38,75,70,70,38,83,84,36,56,34,68,58,41,42,52,56,40,44,52,53,40,27,72,76,68,77,42,62,62,68,60,72,71,64,69,78,77,76,83,71,78,82,78,86,127

Foldseek 3Di:
DVVVLVVVCVLLVVPDDDPVSVVLSVLCVLLVVLVVCVVVVNPVSPSVVSVVVSQVVCCVVVVDGPCVSVPDDDPPDPPDDD